Protein AF-A0A3C7VWX4-F1 (afdb_monomer_lite)

pLDDT: mean 79.54, std 9.63, range [36.25, 90.31]

Foldseek 3Di:
DLCCVVPVVDDLVNQQCCCCPVVVDDNVVSVVVSVCSVVPSCPVVVVVVVVVLVVVVQVVVVVVVDDSVVQVVQQVVVPDDDSVCSVVSSVVVVPDDPDD

Radius of gyration: 18.71 Å; chains: 1; bounding box: 40×24×54 Å

Structure (mmCIF, N/CA/C/O backbone):
data_AF-A0A3C7VWX4-F1
#
_entry.id   AF-A0A3C7VWX4-F1
#
loop_
_atom_site.group_PDB
_atom_site.id
_atom_site.type_symbol
_atom_site.label_atom_id
_atom_site.label_alt_id
_atom_site.label_comp_id
_atom_site.label_asym_id
_atom_site.label_entity_id
_atom_site.label_seq_id
_atom_site.pdbx_PDB_ins_code
_atom_site.Cartn_x
_atom_site.Cartn_y
_atom_site.Cartn_z
_atom_site.occupancy
_atom_site.B_iso_or_equiv
_atom_site.auth_seq_id
_atom_site.auth_comp_id
_atom_site.auth_asym_id
_atom_site.auth_atom_id
_atom_site.pdbx_PDB_model_num
ATOM 1 N N . MET A 1 1 ? 6.650 -4.118 -10.693 1.00 69.56 1 MET A N 1
ATOM 2 C CA . MET A 1 1 ? 8.023 -3.991 -11.230 1.00 69.56 1 MET A CA 1
ATOM 3 C C . MET A 1 1 ? 9.102 -4.484 -10.265 1.00 69.56 1 MET A C 1
ATOM 5 O O . MET A 1 1 ? 9.827 -5.369 -10.676 1.00 69.56 1 MET A O 1
ATOM 9 N N . SER A 1 2 ? 9.208 -4.002 -9.012 1.00 71.62 2 SER A N 1
ATOM 10 C CA . SER A 1 2 ? 10.315 -4.419 -8.119 1.00 71.62 2 SER A CA 1
ATOM 11 C C . SER A 1 2 ? 10.319 -5.927 -7.850 1.00 71.62 2 SER A C 1
ATOM 13 O O . SER A 1 2 ? 11.327 -6.586 -8.065 1.00 71.62 2 SER A O 1
ATOM 15 N N . VAL A 1 3 ? 9.155 -6.496 -7.513 1.00 70.94 3 VAL A N 1
ATOM 16 C CA . VAL A 1 3 ? 8.984 -7.956 -7.398 1.00 70.94 3 VAL A CA 1
ATOM 17 C C . VAL A 1 3 ? 9.421 -8.655 -8.690 1.00 70.94 3 VAL A C 1
ATOM 19 O O . VAL A 1 3 ? 10.219 -9.573 -8.636 1.00 70.94 3 VAL A O 1
ATOM 22 N N . GLN A 1 4 ? 9.025 -8.156 -9.865 1.00 79.25 4 GLN A N 1
ATOM 23 C CA . GLN A 1 4 ? 9.329 -8.836 -11.130 1.00 79.25 4 GLN A CA 1
ATOM 24 C C . GLN A 1 4 ? 10.824 -8.815 -11.473 1.00 79.25 4 GLN A C 1
ATOM 26 O O . GLN A 1 4 ? 11.332 -9.795 -12.007 1.00 79.25 4 GLN A O 1
ATOM 31 N N . VAL A 1 5 ? 11.541 -7.742 -11.125 1.00 78.62 5 VAL A N 1
ATOM 32 C CA . VAL A 1 5 ? 13.007 -7.679 -11.263 1.00 78.62 5 VAL A CA 1
ATOM 33 C C . VAL A 1 5 ? 13.680 -8.696 -10.343 1.00 78.62 5 VAL A C 1
ATOM 35 O O . VAL A 1 5 ? 14.580 -9.409 -10.773 1.00 78.62 5 VAL A O 1
ATOM 38 N N . HIS A 1 6 ? 13.212 -8.813 -9.099 1.00 76.06 6 HIS A N 1
ATOM 39 C CA . HIS A 1 6 ? 13.876 -9.622 -8.070 1.00 76.06 6 HIS A CA 1
ATOM 40 C C . HIS A 1 6 ? 13.386 -11.075 -7.974 1.00 76.06 6 HIS A C 1
ATOM 42 O O . HIS A 1 6 ? 14.045 -11.891 -7.338 1.00 76.06 6 HIS A O 1
ATOM 48 N N . THR A 1 7 ? 12.260 -11.430 -8.601 1.00 73.06 7 THR A N 1
ATOM 49 C CA . THR A 1 7 ? 11.674 -12.784 -8.521 1.00 73.06 7 THR A CA 1
ATOM 50 C C . THR A 1 7 ? 11.316 -13.396 -9.873 1.00 73.06 7 THR A C 1
ATOM 52 O O . THR A 1 7 ? 11.110 -14.603 -9.941 1.00 73.06 7 THR A O 1
ATOM 55 N N . ALA A 1 8 ? 11.201 -12.594 -10.936 1.00 78.19 8 ALA A N 1
ATOM 56 C CA . ALA A 1 8 ? 10.771 -13.047 -12.264 1.00 78.19 8 ALA A CA 1
ATOM 57 C C . ALA A 1 8 ? 11.771 -12.697 -13.384 1.00 78.19 8 ALA A C 1
ATOM 59 O O . ALA A 1 8 ? 11.463 -12.890 -14.558 1.00 78.19 8 ALA A O 1
ATOM 60 N N . GLY A 1 9 ? 12.961 -12.195 -13.031 1.00 81.00 9 GLY A N 1
ATOM 61 C CA . GLY A 1 9 ? 14.064 -11.964 -13.965 1.00 81.00 9 GLY A CA 1
ATOM 62 C C . GLY A 1 9 ? 13.881 -10.785 -14.921 1.00 81.00 9 GLY A C 1
ATOM 63 O O . GLY A 1 9 ? 14.561 -10.747 -15.942 1.00 81.00 9 GLY A O 1
ATOM 64 N N . TRP A 1 10 ? 12.984 -9.833 -14.631 1.00 88.06 10 TRP A N 1
ATOM 65 C CA . TRP A 1 10 ? 12.861 -8.630 -15.464 1.00 88.06 10 TRP A CA 1
ATOM 66 C C . TRP A 1 10 ? 14.175 -7.846 -15.516 1.00 88.06 10 TRP A C 1
ATOM 68 O O . TRP A 1 10 ? 14.753 -7.512 -14.478 1.00 88.06 10 TRP A O 1
ATOM 78 N N . GLY A 1 11 ? 14.606 -7.518 -16.733 1.00 84.88 11 GLY A N 1
ATOM 79 C CA . GLY A 1 11 ? 15.756 -6.676 -17.004 1.00 84.88 11 GLY A CA 1
ATOM 80 C C . GLY A 1 11 ? 15.397 -5.193 -17.072 1.00 84.88 11 GLY A C 1
ATOM 81 O O . GLY A 1 11 ? 14.279 -4.754 -16.786 1.00 84.88 11 GLY A O 1
ATOM 82 N N . ARG A 1 12 ? 16.394 -4.387 -17.446 1.00 88.25 12 ARG A N 1
ATOM 83 C CA . ARG A 1 12 ? 16.257 -2.931 -17.564 1.00 88.25 12 ARG A CA 1
ATOM 84 C C . ARG A 1 12 ? 15.186 -2.536 -18.578 1.00 88.25 12 ARG A C 1
ATOM 86 O O . ARG A 1 12 ? 14.413 -1.619 -18.308 1.00 88.25 12 ARG A O 1
ATOM 93 N N . ASP A 1 13 ? 15.155 -3.205 -19.722 1.00 90.31 13 ASP A N 1
ATOM 94 C CA . ASP A 1 13 ? 14.298 -2.822 -20.842 1.00 90.31 13 ASP A CA 1
ATOM 95 C C . ASP A 1 13 ? 12.823 -3.113 -20.537 1.00 90.31 13 ASP A C 1
ATOM 97 O O . ASP A 1 13 ? 11.969 -2.264 -20.796 1.00 90.31 13 ASP A O 1
ATOM 101 N N . GLU A 1 14 ? 12.525 -4.228 -19.863 1.00 88.75 14 GLU A N 1
ATOM 102 C CA . GLU A 1 14 ? 11.183 -4.548 -19.368 1.00 88.75 14 GLU A CA 1
ATOM 103 C C . GLU A 1 14 ? 10.689 -3.513 -18.347 1.00 88.75 14 GLU A C 1
ATOM 105 O O . GLU A 1 14 ? 9.532 -3.088 -18.389 1.00 88.75 14 GLU A O 1
ATOM 110 N N . VAL A 1 15 ? 11.565 -3.050 -17.447 1.00 86.00 15 VAL A N 1
ATOM 111 C CA . VAL A 1 15 ? 11.213 -2.017 -16.458 1.00 86.00 15 VAL A CA 1
ATOM 112 C C . VAL A 1 15 ? 10.976 -0.660 -17.116 1.00 86.00 15 VAL A C 1
ATOM 114 O O . VAL A 1 15 ? 10.039 0.038 -16.730 1.00 86.00 15 VAL A O 1
ATOM 117 N N . LEU A 1 16 ? 11.796 -0.273 -18.097 1.00 87.31 16 LEU A N 1
ATOM 118 C CA . LEU A 1 16 ? 11.631 0.992 -18.815 1.00 87.31 16 LEU A CA 1
ATOM 119 C C . LEU A 1 16 ? 10.351 1.004 -19.655 1.00 87.31 16 LEU A C 1
ATOM 121 O O . LEU A 1 16 ? 9.635 2.008 -19.637 1.00 87.31 16 LEU A O 1
ATOM 125 N N . ALA A 1 17 ? 10.043 -0.102 -20.338 1.00 88.31 17 ALA A N 1
ATOM 126 C CA . ALA A 1 17 ? 8.796 -0.263 -21.077 1.00 88.31 17 ALA A CA 1
ATOM 127 C C . ALA A 1 17 ? 7.590 -0.141 -20.136 1.00 88.31 17 ALA A C 1
ATOM 129 O O . ALA A 1 17 ? 6.735 0.714 -20.345 1.00 88.31 17 ALA A O 1
ATOM 130 N N . PHE A 1 18 ? 7.580 -0.887 -19.026 1.00 86.88 18 PHE A N 1
ATOM 131 C CA . PHE A 1 18 ? 6.507 -0.811 -18.032 1.00 86.88 18 PHE A CA 1
ATOM 132 C C . PHE A 1 18 ? 6.347 0.601 -17.441 1.00 86.88 18 PHE A C 1
ATOM 134 O O . PHE A 1 18 ? 5.237 1.115 -17.322 1.00 86.88 18 PHE A O 1
ATOM 141 N N . ALA A 1 19 ? 7.449 1.262 -17.078 1.00 85.19 19 ALA A N 1
ATOM 142 C CA . ALA A 1 19 ? 7.420 2.604 -16.500 1.00 85.19 19 ALA A CA 1
ATOM 143 C C . ALA A 1 19 ? 6.842 3.655 -17.46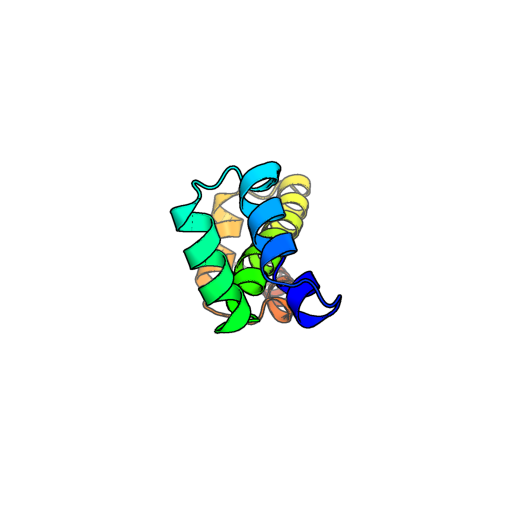0 1.00 85.19 19 ALA A C 1
ATOM 145 O O . ALA A 1 19 ? 6.140 4.564 -17.015 1.00 85.19 19 ALA A O 1
ATOM 146 N N . ARG A 1 20 ? 7.132 3.536 -18.759 1.00 87.62 20 ARG A N 1
ATOM 147 C CA . ARG A 1 20 ? 6.623 4.442 -19.792 1.00 87.62 20 ARG A CA 1
ATOM 148 C C . ARG A 1 20 ? 5.168 4.137 -20.142 1.00 87.62 20 ARG A C 1
ATOM 150 O O . ARG A 1 20 ? 4.359 5.057 -20.173 1.00 87.62 20 ARG A O 1
ATOM 157 N N . ASP A 1 21 ? 4.861 2.871 -20.405 1.00 86.81 21 ASP A N 1
ATOM 158 C CA . ASP A 1 21 ? 3.598 2.467 -21.028 1.00 86.81 21 ASP A CA 1
ATOM 159 C C . ASP A 1 21 ? 2.467 2.343 -19.999 1.00 86.81 21 ASP A C 1
ATOM 161 O O . ASP A 1 21 ? 1.365 2.823 -20.239 1.00 86.81 21 ASP A O 1
ATOM 165 N N . GLU A 1 22 ? 2.762 1.789 -18.820 1.00 85.06 22 GLU A N 1
ATOM 166 C CA . GLU A 1 22 ? 1.783 1.595 -17.739 1.00 85.06 22 GLU A CA 1
ATOM 167 C C . GLU A 1 22 ? 1.901 2.679 -16.659 1.00 85.06 22 GLU A C 1
ATOM 169 O O . GLU A 1 22 ? 0.914 3.122 -16.075 1.00 85.06 22 GLU A O 1
ATOM 174 N N . GLY A 1 23 ? 3.131 3.118 -16.372 1.00 78.88 23 GLY A N 1
ATOM 175 C CA . GLY A 1 23 ? 3.405 4.152 -15.372 1.00 78.88 23 GLY A CA 1
ATOM 176 C C . GLY A 1 23 ? 3.256 5.587 -15.883 1.00 78.88 23 GLY A C 1
ATOM 177 O O . GLY A 1 23 ? 3.256 6.509 -15.066 1.00 78.88 23 GLY A O 1
ATOM 178 N N . LEU A 1 24 ? 3.164 5.782 -17.207 1.00 87.25 24 LEU A N 1
ATOM 179 C CA . LEU A 1 24 ? 3.125 7.089 -17.882 1.00 87.25 24 LEU A CA 1
ATOM 180 C C . LEU A 1 24 ? 4.255 8.040 -17.439 1.00 87.25 24 LEU A C 1
ATOM 182 O O . LEU A 1 24 ? 4.105 9.264 -17.427 1.00 87.25 24 LEU A O 1
ATOM 186 N N . LEU A 1 25 ? 5.406 7.481 -17.054 1.00 84.38 25 LEU A N 1
ATOM 187 C CA . LEU A 1 25 ? 6.562 8.250 -16.610 1.00 84.38 25 LEU A CA 1
ATOM 188 C C . LEU A 1 25 ? 7.330 8.802 -17.811 1.00 84.38 25 LEU A C 1
ATOM 190 O O . LEU A 1 25 ? 7.602 8.094 -18.781 1.00 84.38 25 LEU A O 1
ATOM 194 N N . ALA A 1 26 ? 7.772 10.058 -17.709 1.00 86.00 26 ALA A N 1
ATOM 195 C CA . ALA A 1 26 ? 8.701 10.613 -18.687 1.00 86.00 26 ALA A CA 1
ATOM 196 C C . ALA A 1 26 ? 10.012 9.790 -18.717 1.00 86.00 26 ALA A C 1
ATOM 198 O O . ALA A 1 26 ? 10.438 9.285 -17.670 1.00 86.00 26 ALA A O 1
ATOM 199 N N . PRO A 1 27 ? 10.709 9.695 -19.868 1.00 80.69 27 PRO A N 1
ATOM 200 C CA . PRO A 1 27 ? 11.856 8.795 -20.042 1.00 80.69 27 PRO A CA 1
ATOM 201 C C . PRO A 1 27 ? 12.952 8.935 -18.974 1.00 80.69 27 PRO A C 1
ATOM 203 O O . PRO A 1 27 ? 13.474 7.940 -18.473 1.00 80.69 27 PRO A O 1
ATOM 206 N N . GLN A 1 28 ? 13.259 10.167 -18.558 1.00 83.25 28 GLN A N 1
ATOM 207 C CA . GLN A 1 28 ? 14.253 10.427 -17.514 1.00 83.25 28 GLN A CA 1
ATOM 208 C C . GLN A 1 28 ? 13.842 9.852 -16.147 1.00 83.25 28 GLN A C 1
ATOM 210 O O . GLN A 1 28 ? 14.688 9.373 -15.389 1.00 83.25 28 GLN A O 1
ATOM 215 N N . PHE A 1 29 ? 12.546 9.857 -15.825 1.00 83.44 29 PHE A N 1
ATOM 216 C CA . PHE A 1 29 ? 12.041 9.287 -14.578 1.00 83.44 29 PHE A CA 1
ATOM 217 C C . PHE A 1 29 ? 12.032 7.758 -14.605 1.00 83.44 29 PHE A C 1
ATOM 219 O O . PHE A 1 29 ? 12.316 7.145 -13.578 1.00 83.44 29 PHE A O 1
ATOM 226 N N . ALA A 1 30 ? 11.803 7.141 -15.766 1.00 84.50 30 ALA A N 1
ATOM 227 C CA . ALA A 1 30 ? 11.912 5.692 -15.932 1.00 84.50 30 ALA A CA 1
ATOM 228 C C . ALA A 1 30 ? 13.350 5.188 -15.680 1.00 84.50 30 ALA A C 1
ATOM 230 O O . ALA A 1 30 ? 13.552 4.177 -15.007 1.00 84.50 30 ALA A O 1
ATOM 231 N N . ILE A 1 31 ? 14.367 5.933 -16.130 1.00 85.38 31 ILE A N 1
ATOM 232 C CA . ILE A 1 31 ? 15.781 5.610 -15.867 1.00 85.38 31 ILE A CA 1
ATOM 233 C C . ILE A 1 31 ? 16.105 5.706 -14.369 1.00 85.38 31 ILE A C 1
ATOM 235 O O . ILE A 1 31 ? 16.742 4.811 -13.810 1.00 85.38 31 ILE A O 1
ATOM 239 N N . ASN A 1 32 ? 15.636 6.763 -13.701 1.00 84.69 32 ASN A N 1
ATOM 240 C CA . ASN A 1 32 ? 15.828 6.927 -12.258 1.00 84.69 32 ASN A CA 1
ATOM 241 C C . ASN A 1 32 ? 15.111 5.822 -11.463 1.00 84.69 32 ASN A C 1
ATOM 243 O O . ASN A 1 32 ? 15.626 5.337 -10.456 1.00 84.69 32 ASN A O 1
ATOM 247 N N . LEU A 1 33 ? 13.933 5.402 -11.923 1.00 81.25 33 LEU A N 1
ATOM 248 C CA . LEU A 1 33 ? 13.168 4.304 -11.343 1.00 81.25 33 LEU A CA 1
ATOM 249 C C . LEU A 1 33 ? 13.917 2.969 -11.454 1.00 81.25 33 LEU A C 1
ATOM 251 O O . LEU A 1 33 ? 14.005 2.259 -10.455 1.00 81.25 33 LEU A O 1
ATOM 255 N N . TRP A 1 34 ? 14.530 2.666 -12.604 1.00 85.69 34 TRP A N 1
ATOM 256 C CA . TRP A 1 34 ? 15.400 1.493 -12.757 1.00 85.69 34 TRP A CA 1
ATOM 257 C C . TRP A 1 34 ? 16.539 1.485 -11.729 1.00 85.69 34 TRP A C 1
ATOM 259 O O . TRP A 1 34 ? 16.715 0.504 -11.008 1.00 85.69 34 TRP A O 1
ATOM 269 N N . GLN A 1 35 ? 17.258 2.604 -11.592 1.00 84.19 35 GLN A N 1
ATOM 270 C CA . GLN A 1 35 ? 18.336 2.732 -10.604 1.00 84.19 35 GLN A CA 1
ATOM 271 C C . GLN A 1 35 ? 17.838 2.488 -9.173 1.00 84.19 35 GLN A C 1
ATOM 273 O O . GLN A 1 35 ? 18.515 1.836 -8.383 1.00 84.19 35 GLN A O 1
ATOM 278 N N . ARG A 1 36 ? 16.635 2.960 -8.829 1.00 81.50 36 ARG A N 1
ATOM 279 C CA . ARG A 1 36 ? 16.042 2.712 -7.506 1.00 81.50 36 ARG A CA 1
ATOM 280 C C . ARG A 1 36 ? 15.646 1.253 -7.298 1.00 81.50 36 ARG A C 1
ATOM 282 O O . ARG A 1 36 ? 15.864 0.735 -6.213 1.00 81.50 36 ARG A O 1
ATOM 289 N N . VAL A 1 37 ? 15.085 0.592 -8.309 1.00 80.25 37 VAL A N 1
ATOM 290 C CA . VAL A 1 37 ? 14.661 -0.815 -8.211 1.00 80.25 37 VAL A CA 1
ATOM 291 C C . VAL A 1 37 ? 15.857 -1.750 -8.012 1.00 80.25 37 VAL A C 1
ATOM 293 O O . VAL A 1 37 ? 15.775 -2.667 -7.196 1.00 80.25 37 VAL A O 1
ATOM 296 N N . VAL A 1 38 ? 16.968 -1.514 -8.716 1.00 80.62 38 VAL A N 1
ATOM 297 C CA . VAL A 1 38 ? 18.183 -2.338 -8.590 1.00 80.62 38 VAL A CA 1
ATOM 298 C C . VAL A 1 38 ? 18.887 -2.101 -7.255 1.00 80.62 38 VAL A C 1
ATOM 300 O O . VAL A 1 38 ? 19.292 -3.058 -6.602 1.00 80.62 38 VAL A O 1
ATOM 303 N N . ASN A 1 39 ? 19.009 -0.840 -6.828 1.00 80.00 39 ASN A N 1
ATOM 304 C CA . ASN A 1 39 ? 19.787 -0.486 -5.638 1.00 80.00 39 ASN A CA 1
ATOM 305 C C . ASN A 1 39 ? 18.991 -0.590 -4.322 1.00 80.00 39 ASN A C 1
ATOM 307 O O . ASN A 1 39 ? 19.595 -0.723 -3.261 1.00 80.00 39 ASN A O 1
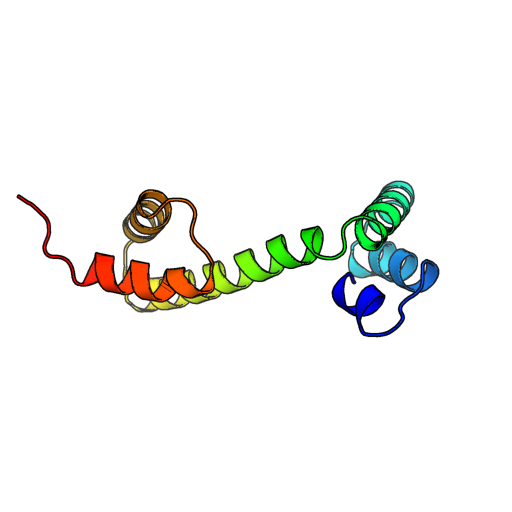ATOM 311 N N . SER A 1 40 ? 17.654 -0.553 -4.379 1.00 71.81 40 SER A N 1
ATOM 312 C CA . SER A 1 40 ? 16.765 -0.597 -3.207 1.00 71.81 40 SER A CA 1
ATOM 313 C C . SER A 1 40 ? 15.550 -1.517 -3.445 1.00 71.81 40 SER A C 1
ATOM 315 O O . SER A 1 40 ? 14.422 -1.027 -3.572 1.00 71.81 40 SER A O 1
ATOM 317 N N . PRO A 1 41 ? 15.745 -2.852 -3.465 1.00 60.97 41 PRO A N 1
ATOM 318 C CA . PRO A 1 41 ? 14.738 -3.841 -3.881 1.00 60.97 41 PRO A CA 1
ATOM 319 C C . PRO A 1 41 ? 13.393 -3.754 -3.145 1.00 60.97 41 PRO A C 1
ATOM 321 O O . PRO A 1 41 ? 12.332 -3.955 -3.739 1.00 60.97 41 PRO A O 1
ATOM 324 N N . LEU A 1 42 ? 13.432 -3.439 -1.849 1.00 62.47 42 LEU A N 1
ATOM 325 C CA . LEU A 1 42 ? 12.267 -3.494 -0.960 1.00 62.47 42 LEU A CA 1
ATOM 326 C C . LEU A 1 42 ? 11.5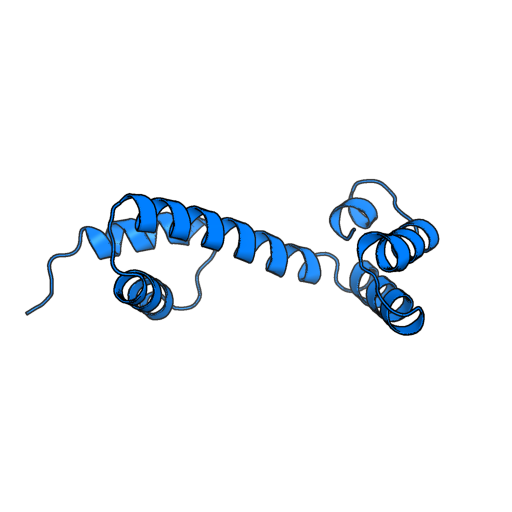36 -2.149 -0.834 1.00 62.47 42 LEU A C 1
ATOM 328 O O . LEU A 1 42 ? 10.343 -2.106 -0.546 1.00 62.47 42 LEU A O 1
ATOM 332 N N . GLN A 1 43 ? 12.209 -1.038 -1.145 1.00 62.44 43 GLN A N 1
ATOM 333 C CA . GLN A 1 43 ? 11.683 0.296 -0.850 1.00 62.44 43 GLN A CA 1
ATOM 334 C C . GLN A 1 43 ? 10.391 0.607 -1.622 1.00 62.44 43 GLN A C 1
ATOM 336 O O . GLN A 1 43 ? 9.511 1.291 -1.113 1.00 62.44 43 GLN A O 1
ATOM 341 N N . ILE A 1 44 ? 10.262 0.128 -2.862 1.00 59.12 44 ILE A N 1
ATOM 342 C CA . ILE A 1 44 ? 9.085 0.406 -3.703 1.00 59.12 44 ILE A CA 1
ATOM 343 C C . ILE A 1 44 ? 7.904 -0.502 -3.327 1.00 59.12 44 ILE A C 1
ATOM 345 O O . ILE A 1 44 ? 6.749 -0.084 -3.424 1.00 59.12 44 ILE A O 1
ATOM 349 N N . THR A 1 45 ? 8.168 -1.728 -2.873 1.00 60.47 45 THR A N 1
ATOM 350 C CA . THR A 1 45 ? 7.120 -2.664 -2.441 1.00 60.47 45 THR A CA 1
ATOM 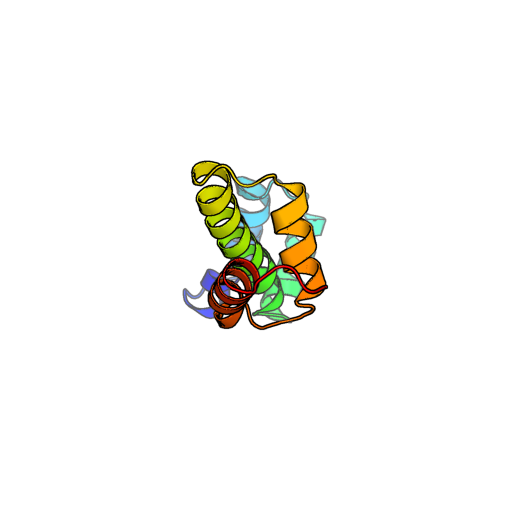351 C C . THR A 1 45 ? 6.508 -2.275 -1.104 1.00 60.47 45 THR A C 1
ATOM 353 O O . THR A 1 45 ? 5.309 -2.487 -0.925 1.00 60.47 45 THR A O 1
ATOM 356 N N . ASP A 1 46 ? 7.274 -1.648 -0.209 1.00 62.47 46 ASP A N 1
ATOM 357 C CA . ASP A 1 46 ? 6.791 -1.245 1.117 1.00 62.47 46 ASP A CA 1
ATOM 358 C C . ASP A 1 46 ? 5.646 -0.225 1.030 1.00 62.47 46 ASP A C 1
ATOM 360 O O . ASP A 1 46 ? 4.629 -0.374 1.709 1.00 62.47 46 ASP A O 1
ATOM 364 N N . TYR A 1 47 ? 5.747 0.755 0.120 1.00 64.62 47 TYR A N 1
ATOM 365 C CA . TYR A 1 47 ? 4.690 1.754 -0.098 1.00 64.62 47 TYR A CA 1
ATOM 366 C C . TYR A 1 47 ? 3.373 1.119 -0.548 1.00 64.62 47 TYR A C 1
ATOM 368 O O . TYR A 1 47 ? 2.317 1.401 0.019 1.00 64.62 47 TYR A O 1
ATOM 376 N N . MET A 1 48 ? 3.428 0.254 -1.566 1.00 72.31 48 MET A N 1
ATOM 377 C CA . MET A 1 48 ? 2.224 -0.381 -2.103 1.00 72.31 48 MET A CA 1
ATOM 378 C C . MET A 1 48 ? 1.621 -1.367 -1.101 1.00 72.31 48 MET A C 1
ATOM 380 O O . MET A 1 48 ? 0.405 -1.406 -0.922 1.00 72.31 48 MET A O 1
ATOM 384 N N . THR A 1 49 ? 2.465 -2.135 -0.412 1.00 77.25 49 THR A N 1
ATOM 385 C CA . THR A 1 49 ? 2.018 -3.116 0.584 1.00 77.25 49 THR A CA 1
ATOM 386 C C . THR A 1 49 ? 1.341 -2.422 1.762 1.00 77.25 49 THR A C 1
ATOM 388 O O . THR A 1 49 ? 0.237 -2.811 2.144 1.00 77.25 49 THR A O 1
ATOM 391 N N . GLY A 1 50 ? 1.938 -1.342 2.277 1.00 79.75 50 GLY A N 1
ATOM 392 C CA . GLY A 1 50 ? 1.315 -0.501 3.297 1.00 79.75 50 GLY A CA 1
ATOM 393 C C . GLY A 1 50 ? -0.032 0.050 2.840 1.00 79.75 50 GLY A C 1
ATOM 394 O O . GLY A 1 50 ? -1.037 -0.146 3.522 1.00 79.75 50 GLY A O 1
ATOM 395 N N . TYR A 1 51 ? -0.082 0.665 1.656 1.00 79.38 51 TYR A N 1
ATOM 396 C CA . TYR A 1 51 ? -1.317 1.215 1.095 1.00 79.38 51 TYR A CA 1
ATOM 397 C C . TYR A 1 51 ? -2.444 0.177 0.991 1.00 79.38 51 TYR A C 1
ATOM 399 O O . TYR A 1 51 ? -3.566 0.451 1.416 1.00 79.38 51 TYR A O 1
ATOM 407 N N . LEU A 1 52 ? -2.164 -1.020 0.465 1.00 84.50 52 LEU A N 1
ATOM 408 C CA . LEU A 1 52 ? -3.170 -2.076 0.317 1.00 84.50 52 LEU A CA 1
ATOM 409 C C . LEU A 1 52 ? -3.725 -2.549 1.666 1.00 84.50 52 LEU A C 1
ATOM 411 O O . LEU A 1 52 ? -4.933 -2.763 1.787 1.00 84.50 52 LEU A O 1
ATOM 415 N N . VAL A 1 53 ? -2.867 -2.682 2.682 1.00 85.56 53 VAL A N 1
ATOM 416 C CA . VAL A 1 53 ? -3.288 -3.053 4.041 1.00 85.56 53 VAL A CA 1
ATOM 417 C C . VAL A 1 53 ? -4.178 -1.965 4.642 1.00 85.56 53 VAL A C 1
ATOM 419 O O . VAL A 1 53 ? -5.285 -2.270 5.087 1.00 85.56 53 VAL A O 1
ATOM 422 N N . PHE A 1 54 ? -3.759 -0.697 4.589 1.00 86.50 54 PHE A N 1
ATOM 423 C CA . PHE A 1 54 ? -4.560 0.416 5.106 1.00 86.50 54 PHE A CA 1
ATOM 424 C C . PHE A 1 54 ? -5.896 0.563 4.375 1.00 86.50 54 PHE A C 1
ATOM 426 O O . PHE A 1 54 ? -6.923 0.741 5.023 1.00 86.50 54 PHE A O 1
ATOM 433 N N . LYS A 1 55 ? -5.911 0.427 3.044 1.00 84.81 55 LYS A N 1
ATOM 434 C CA . LYS A 1 55 ? -7.139 0.478 2.243 1.00 84.81 55 LYS A CA 1
ATOM 435 C C . LYS A 1 55 ? -8.132 -0.609 2.661 1.00 84.81 55 LYS A C 1
ATOM 437 O O . LYS A 1 55 ? -9.313 -0.312 2.819 1.00 84.81 55 LYS A O 1
ATOM 442 N N . ARG A 1 56 ? -7.660 -1.847 2.859 1.00 89.38 56 ARG A N 1
ATOM 443 C CA . ARG A 1 56 ? -8.496 -2.975 3.303 1.00 89.38 56 ARG A CA 1
ATOM 444 C C . ARG A 1 56 ? -9.093 -2.720 4.688 1.00 89.38 56 ARG A C 1
ATOM 446 O O . ARG A 1 56 ? -10.295 -2.877 4.866 1.00 89.38 56 ARG A O 1
ATOM 453 N N . LEU A 1 57 ? -8.261 -2.316 5.648 1.00 86.12 57 LEU A N 1
ATOM 454 C CA . LEU A 1 57 ? -8.689 -2.071 7.029 1.00 86.12 57 LEU A CA 1
ATOM 455 C C . LEU A 1 57 ? -9.655 -0.884 7.131 1.00 86.12 57 LEU A C 1
ATOM 457 O O . LEU A 1 57 ? -10.627 -0.947 7.880 1.00 86.12 57 LEU A O 1
ATOM 461 N N . TYR A 1 58 ? -9.416 0.176 6.355 1.00 85.25 58 TYR A N 1
ATOM 462 C CA . TYR A 1 58 ? -10.307 1.330 6.298 1.00 85.25 58 TYR A CA 1
ATOM 463 C C . TYR A 1 58 ? -11.674 0.968 5.709 1.00 85.25 58 TYR A C 1
ATOM 465 O O . TYR A 1 58 ? -12.692 1.350 6.276 1.00 85.25 58 TYR A O 1
ATOM 473 N N . ALA A 1 59 ? -11.712 0.202 4.611 1.00 85.44 59 ALA A N 1
ATOM 474 C CA . ALA A 1 59 ? -12.967 -0.254 4.012 1.00 85.44 59 ALA A CA 1
ATOM 475 C C . ALA A 1 59 ? -13.797 -1.088 5.004 1.00 85.44 59 ALA A C 1
ATOM 477 O O . ALA A 1 59 ? -14.964 -0.785 5.224 1.00 85.44 59 ALA A O 1
ATOM 478 N N . ALA A 1 60 ? -13.166 -2.050 5.688 1.00 83.38 60 ALA A N 1
ATOM 479 C CA . ALA A 1 60 ? -13.835 -2.876 6.695 1.00 83.38 60 ALA A CA 1
ATOM 480 C C . ALA A 1 60 ? -14.427 -2.052 7.856 1.00 83.38 60 ALA A C 1
ATOM 482 O O . ALA A 1 60 ? -15.497 -2.377 8.363 1.00 83.38 60 ALA A O 1
ATOM 483 N N . GLN A 1 61 ? -13.754 -0.973 8.270 1.00 80.56 61 GLN A N 1
ATOM 484 C CA . GLN A 1 61 ? -14.253 -0.089 9.328 1.00 80.56 61 GLN A CA 1
ATOM 485 C C . GLN A 1 61 ? -15.326 0.894 8.862 1.00 80.56 61 GLN A C 1
ATOM 487 O O . GLN A 1 61 ? -16.257 1.195 9.608 1.00 80.56 61 GLN A O 1
ATOM 492 N N . HIS A 1 62 ? -15.229 1.373 7.624 1.00 76.75 62 HIS A N 1
ATOM 493 C CA . HIS A 1 62 ? -16.283 2.171 7.014 1.00 76.75 62 HIS A CA 1
ATOM 494 C C . HIS A 1 62 ? -17.585 1.364 6.900 1.00 76.75 62 HIS A C 1
ATOM 496 O O . HIS A 1 62 ? -18.648 1.863 7.264 1.00 76.75 62 HIS A O 1
ATOM 502 N N . ASP A 1 63 ? -17.498 0.099 6.480 1.00 77.56 63 ASP A N 1
ATOM 503 C CA . ASP A 1 63 ? -18.650 -0.807 6.396 1.00 77.56 63 ASP A CA 1
ATOM 504 C C . ASP A 1 63 ? -19.257 -1.113 7.778 1.00 77.56 63 ASP A C 1
ATOM 506 O O . ASP A 1 63 ? -20.463 -1.323 7.897 1.00 77.56 63 ASP A O 1
ATOM 510 N N . ALA A 1 64 ? -18.446 -1.065 8.841 1.00 78.06 64 ALA A N 1
ATOM 511 C CA . ALA A 1 64 ? -18.893 -1.183 10.230 1.00 78.06 64 ALA A CA 1
ATOM 512 C C . ALA A 1 64 ? -19.505 0.116 10.807 1.00 78.06 64 ALA A C 1
ATOM 514 O O . ALA A 1 64 ? -19.946 0.128 11.957 1.00 78.06 64 ALA A O 1
ATOM 515 N N . GLY A 1 65 ? -19.546 1.210 10.036 1.00 74.81 65 GLY A N 1
ATOM 516 C CA . GLY A 1 65 ? -20.145 2.486 10.440 1.00 74.81 65 GLY A CA 1
ATOM 517 C C . GLY A 1 65 ? -19.259 3.367 11.329 1.00 74.81 65 GLY A C 1
ATOM 518 O O . GLY A 1 65 ? -19.755 4.321 11.934 1.00 74.81 65 GLY A O 1
ATOM 519 N N . ALA A 1 66 ? -17.957 3.082 11.429 1.00 72.94 66 ALA A N 1
ATOM 520 C CA . ALA A 1 66 ? -17.044 3.899 12.221 1.00 72.94 66 ALA A CA 1
ATOM 521 C C . ALA A 1 66 ? -16.773 5.261 11.559 1.00 72.94 66 ALA A C 1
ATOM 523 O O . ALA A 1 66 ? -16.539 5.366 10.354 1.00 72.94 66 ALA A O 1
ATOM 524 N N . ALA A 1 67 ? -16.736 6.326 12.367 1.00 80.00 67 ALA A N 1
ATOM 525 C CA . ALA A 1 67 ? -16.371 7.652 11.883 1.00 80.00 67 ALA A CA 1
ATOM 526 C C . ALA A 1 67 ? -14.900 7.665 11.405 1.00 80.00 67 ALA A C 1
ATOM 528 O O . ALA A 1 67 ? -14.011 7.338 12.200 1.00 80.00 67 ALA A O 1
ATOM 529 N N . PRO A 1 68 ? -14.600 8.122 10.170 1.00 81.69 68 PRO A N 1
ATOM 530 C CA . PRO A 1 68 ? -13.247 8.088 9.599 1.00 81.69 68 PRO A CA 1
ATOM 531 C C . PRO A 1 68 ? -12.167 8.694 10.500 1.00 81.69 68 PRO A C 1
ATOM 533 O O . PRO A 1 68 ? -11.070 8.156 10.625 1.00 81.69 68 PRO A O 1
ATOM 536 N N . ARG A 1 69 ? -12.497 9.797 11.182 1.00 84.19 69 ARG A N 1
ATOM 537 C CA . ARG A 1 69 ? -11.583 10.492 12.094 1.00 84.19 69 ARG A CA 1
ATOM 538 C C . ARG A 1 69 ? -11.163 9.627 13.283 1.00 84.19 69 ARG A C 1
ATOM 540 O O . ARG A 1 69 ? -9.982 9.575 13.600 1.00 84.19 69 ARG A O 1
ATOM 547 N N . ALA A 1 70 ? -12.105 8.926 13.912 1.00 81.00 70 ALA A N 1
ATOM 548 C CA . ALA A 1 70 ? -11.817 8.095 15.080 1.00 81.00 70 ALA A CA 1
ATOM 549 C C . ALA A 1 70 ? -10.877 6.930 1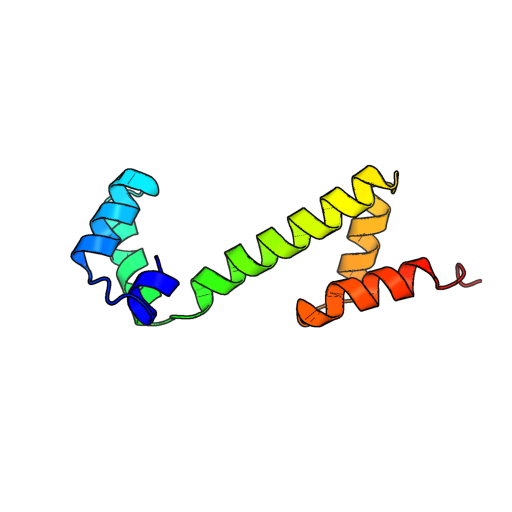4.731 1.00 81.00 70 ALA A C 1
ATOM 551 O O . ALA A 1 70 ? -9.998 6.570 15.519 1.00 81.00 70 ALA A O 1
ATOM 552 N N . TRP A 1 71 ? -11.024 6.381 13.523 1.00 83.56 71 TRP A N 1
ATOM 553 C CA . TRP A 1 71 ? -10.134 5.346 13.012 1.00 83.56 71 TRP A CA 1
ATOM 554 C C . TRP A 1 71 ? -8.725 5.886 12.748 1.00 83.56 71 TRP A C 1
ATOM 556 O O . TRP A 1 71 ? -7.752 5.322 13.247 1.00 83.56 71 TRP A O 1
ATOM 566 N N . VAL A 1 72 ? -8.610 7.018 12.043 1.00 86.62 72 VAL A N 1
ATOM 567 C CA . VAL A 1 72 ? -7.315 7.667 11.770 1.00 86.62 72 VAL A CA 1
ATOM 568 C C . VAL A 1 72 ? -6.593 8.029 13.070 1.00 86.62 72 VAL A C 1
ATOM 570 O O . VAL A 1 72 ? -5.416 7.712 13.22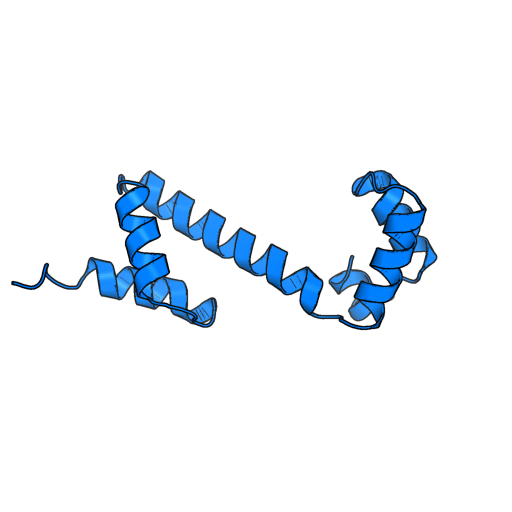0 1.00 86.62 72 VAL A O 1
ATOM 573 N N . ASP A 1 73 ? -7.291 8.624 14.039 1.00 87.88 73 ASP A N 1
ATOM 574 C CA . ASP A 1 73 ? -6.694 9.005 15.324 1.00 87.88 73 ASP A CA 1
ATOM 575 C C . ASP A 1 73 ? -6.169 7.779 16.093 1.00 87.88 73 ASP A C 1
ATOM 577 O O . ASP A 1 73 ? -5.151 7.854 16.781 1.00 87.88 73 ASP A O 1
ATOM 581 N N . THR A 1 74 ? -6.845 6.634 15.973 1.00 84.94 74 THR A N 1
ATOM 582 C CA . THR A 1 74 ? -6.406 5.368 16.578 1.00 84.94 74 THR A CA 1
ATOM 583 C C . THR A 1 74 ? -5.148 4.824 15.907 1.00 84.94 74 THR A C 1
ATOM 585 O O . THR A 1 74 ? -4.196 4.482 16.606 1.00 84.94 74 THR A O 1
ATOM 588 N N . VAL A 1 75 ? -5.108 4.809 14.569 1.00 86.56 75 VAL A N 1
ATOM 589 C CA . VAL A 1 75 ? -3.915 4.416 13.800 1.00 86.56 75 VAL A CA 1
ATOM 590 C C . VAL A 1 75 ? -2.714 5.279 14.191 1.00 86.56 75 VAL A C 1
ATOM 592 O O . VAL A 1 75 ? -1.641 4.753 14.469 1.00 86.56 75 VAL A O 1
ATOM 595 N N . LEU A 1 76 ? -2.891 6.601 14.250 1.00 88.50 76 LEU A N 1
ATOM 596 C CA . LEU A 1 76 ? -1.801 7.529 14.555 1.00 88.50 76 LEU A CA 1
ATOM 597 C C . LEU A 1 76 ? -1.320 7.417 16.008 1.00 88.50 76 LEU A C 1
ATOM 599 O O . LEU A 1 76 ? -0.119 7.510 16.257 1.00 88.50 76 LEU A O 1
ATOM 603 N N . ARG A 1 77 ? -2.224 7.174 16.968 1.00 88.38 77 ARG A N 1
ATOM 604 C CA . ARG A 1 77 ? -1.855 6.944 18.378 1.00 88.38 77 ARG A CA 1
ATOM 605 C C . ARG A 1 77 ? -1.058 5.663 18.599 1.00 88.38 77 ARG A C 1
ATOM 607 O O . ARG A 1 77 ? -0.270 5.620 19.538 1.00 88.38 77 ARG A O 1
ATOM 614 N N . ALA A 1 78 ? -1.248 4.642 17.765 1.00 84.94 78 ALA A N 1
ATOM 615 C CA . ALA A 1 78 ? -0.490 3.397 17.860 1.00 84.94 78 ALA A CA 1
ATOM 616 C C . ALA A 1 78 ? 1.003 3.576 17.503 1.00 84.94 78 ALA A C 1
ATOM 618 O O . ALA A 1 78 ? 1.824 2.732 17.858 1.00 84.94 78 ALA A O 1
ATOM 619 N N . GLY A 1 79 ? 1.373 4.691 16.857 1.00 83.56 79 GLY A N 1
ATOM 620 C CA . GLY A 1 79 ? 2.752 4.991 16.477 1.00 83.56 79 GLY A CA 1
ATOM 621 C C . GLY A 1 79 ? 3.240 4.149 15.289 1.00 83.56 79 GLY A C 1
ATOM 622 O O . GLY A 1 79 ? 2.432 3.612 14.534 1.00 83.56 79 GLY A O 1
ATOM 623 N N . PRO A 1 80 ? 4.560 4.059 15.052 1.00 85.44 80 PRO A N 1
ATOM 624 C CA . PRO A 1 80 ? 5.109 3.177 14.029 1.00 85.44 80 PRO A CA 1
ATOM 625 C C . PRO A 1 80 ? 5.105 1.722 14.517 1.00 85.44 80 PRO A C 1
ATOM 627 O O . PRO A 1 80 ? 5.784 1.384 15.485 1.00 85.44 80 PRO A O 1
ATOM 630 N N . LEU A 1 81 ? 4.387 0.847 13.812 1.00 86.25 81 LEU A N 1
ATOM 631 C CA . LEU A 1 81 ? 4.378 -0.594 14.072 1.00 86.25 81 LEU A CA 1
ATOM 632 C C . LEU A 1 81 ? 4.458 -1.414 12.774 1.00 86.25 81 LEU A C 1
ATOM 634 O O . LEU A 1 81 ? 4.054 -0.931 11.711 1.00 86.25 81 LEU A O 1
ATOM 638 N N . PRO A 1 82 ? 4.944 -2.669 12.836 1.00 84.19 82 PRO A N 1
ATOM 639 C CA . PRO A 1 82 ? 4.844 -3.605 11.722 1.00 84.19 82 PRO A CA 1
ATOM 640 C C . PRO A 1 82 ? 3.390 -3.777 11.262 1.00 84.19 82 PRO A C 1
ATOM 642 O O . PRO A 1 82 ? 2.502 -3.986 12.087 1.00 84.19 82 PRO A O 1
ATOM 645 N N . LEU A 1 83 ? 3.146 -3.778 9.945 1.00 82.50 83 LEU A N 1
ATOM 646 C CA . LEU A 1 83 ? 1.794 -3.931 9.374 1.00 82.50 83 LEU A CA 1
ATOM 647 C C . LEU A 1 83 ? 1.071 -5.195 9.862 1.00 82.50 83 LEU A C 1
ATOM 649 O O . LEU A 1 83 ? -0.148 -5.185 10.001 1.00 82.50 83 LEU A O 1
ATOM 653 N N . ALA A 1 84 ? 1.818 -6.263 10.158 1.00 83.44 84 ALA A N 1
ATOM 654 C CA . ALA A 1 84 ? 1.278 -7.511 10.696 1.00 83.44 84 ALA A CA 1
ATOM 655 C C . ALA A 1 84 ? 0.620 -7.354 12.082 1.00 83.44 84 ALA A C 1
ATOM 657 O O . ALA A 1 84 ? -0.205 -8.179 12.455 1.00 83.44 84 ALA A O 1
ATOM 658 N N . LEU A 1 85 ? 0.973 -6.310 12.840 1.00 86.25 85 LEU A N 1
ATOM 659 C CA . LEU A 1 85 ? 0.419 -6.038 14.170 1.00 86.25 85 LEU A CA 1
ATOM 660 C C . LEU A 1 85 ? -0.730 -5.023 14.140 1.00 86.25 85 LEU A C 1
ATOM 662 O O . LEU A 1 85 ? -1.445 -4.880 15.128 1.00 86.25 85 LEU A O 1
ATOM 666 N N . LEU A 1 86 ? -0.937 -4.335 13.012 1.00 84.12 86 LEU A N 1
ATOM 667 C CA . LEU A 1 86 ? -1.878 -3.219 12.915 1.00 84.12 86 LEU A CA 1
ATOM 668 C C . LEU A 1 86 ? -3.323 -3.625 13.182 1.00 84.12 86 LEU A C 1
ATOM 670 O O . LEU A 1 86 ? -4.042 -2.915 13.876 1.00 84.12 86 LEU A O 1
ATOM 674 N N . GLU A 1 87 ? -3.743 -4.775 12.671 1.00 84.62 87 GLU A N 1
ATOM 675 C CA . GLU A 1 87 ? -5.107 -5.265 12.859 1.00 84.62 87 GLU A CA 1
ATOM 676 C C . GLU A 1 87 ? -5.394 -5.602 14.329 1.00 84.62 87 GLU A C 1
ATOM 678 O O . GLU A 1 87 ? -6.408 -5.171 14.880 1.00 84.62 87 GLU A O 1
ATOM 683 N N . SER A 1 88 ? -4.452 -6.275 14.995 1.00 85.56 88 SER A N 1
ATOM 684 C CA . SER A 1 88 ? -4.535 -6.595 16.423 1.00 85.56 88 SER A CA 1
ATOM 685 C C . SER A 1 88 ? -4.551 -5.341 17.300 1.00 85.56 88 SER A C 1
ATOM 687 O O . SER A 1 88 ? -5.334 -5.265 18.246 1.00 85.56 88 SER A O 1
ATOM 689 N N . GLU A 1 89 ? -3.732 -4.334 16.979 1.00 85.69 89 GLU A N 1
ATOM 690 C CA . GLU A 1 89 ? -3.712 -3.066 17.718 1.00 85.69 89 GLU A CA 1
ATOM 691 C C . GLU A 1 89 ? -5.011 -2.270 17.546 1.00 85.69 89 GLU A C 1
ATOM 693 O O . GLU A 1 89 ? -5.543 -1.738 18.523 1.00 85.69 89 GLU A O 1
ATOM 698 N N . LEU A 1 90 ? -5.572 -2.236 16.334 1.00 82.69 90 LEU A N 1
ATOM 699 C CA . LEU A 1 90 ? -6.868 -1.606 16.078 1.00 82.69 90 LEU A CA 1
ATOM 700 C C . LEU A 1 90 ? -8.004 -2.314 16.830 1.00 82.69 90 LEU A C 1
ATOM 702 O O . LEU A 1 90 ? -8.848 -1.646 17.427 1.00 82.69 90 LEU A O 1
ATOM 706 N N . ALA A 1 91 ? -8.005 -3.650 16.853 1.00 83.75 91 ALA A N 1
ATOM 707 C CA . ALA A 1 91 ? -8.980 -4.431 17.612 1.00 83.75 91 ALA A CA 1
ATOM 708 C C . ALA A 1 91 ? -8.863 -4.177 19.125 1.00 83.75 91 ALA A C 1
ATOM 710 O O . ALA A 1 91 ? -9.870 -3.960 19.802 1.00 83.75 91 ALA A O 1
ATOM 711 N N . ARG A 1 92 ? -7.633 -4.129 19.653 1.00 82.62 92 ARG A N 1
ATOM 712 C CA . ARG A 1 92 ? -7.356 -3.819 21.063 1.00 82.62 92 ARG A CA 1
ATOM 713 C C . ARG A 1 92 ? -7.848 -2.425 21.447 1.00 82.62 92 ARG A C 1
ATOM 715 O O . ARG A 1 92 ? -8.462 -2.268 22.497 1.00 82.62 92 ARG A O 1
ATOM 722 N N . ALA A 1 93 ? -7.599 -1.424 20.606 1.00 80.00 93 ALA A N 1
ATOM 723 C CA . ALA A 1 93 ? -8.038 -0.054 20.852 1.00 80.00 93 ALA A CA 1
ATOM 724 C C . ALA A 1 93 ? -9.567 0.095 20.824 1.00 80.00 93 ALA A C 1
ATOM 726 O O . ALA A 1 93 ? -10.109 0.901 21.572 1.00 80.00 93 ALA A O 1
ATOM 727 N N . HIS A 1 94 ? -10.262 -0.696 20.001 1.00 74.38 94 HIS A N 1
ATOM 728 C CA . HIS A 1 94 ? -11.724 -0.718 19.963 1.00 74.38 94 HIS A CA 1
ATOM 729 C C . HIS A 1 94 ? -12.346 -1.416 21.186 1.00 74.38 94 HIS A C 1
ATOM 731 O O . HIS A 1 94 ? -13.415 -1.023 21.641 1.00 74.38 94 HIS A O 1
ATOM 737 N N . ALA A 1 95 ? -11.678 -2.440 21.729 1.00 72.69 95 ALA A N 1
ATOM 738 C CA . ALA A 1 95 ? -12.135 -3.179 22.909 1.00 72.69 95 ALA A CA 1
ATOM 739 C C . ALA A 1 95 ? -11.799 -2.489 24.245 1.00 72.69 95 ALA A C 1
ATOM 741 O O . ALA A 1 95 ? -12.370 -2.840 25.279 1.00 72.69 95 ALA A O 1
ATOM 742 N N . ALA A 1 96 ? -10.860 -1.539 24.252 1.00 65.56 96 ALA A N 1
ATOM 743 C CA . ALA A 1 96 ? -10.502 -0.799 25.452 1.00 65.56 96 ALA A CA 1
ATOM 744 C C . ALA A 1 96 ? -11.646 0.157 25.852 1.00 65.56 96 ALA A C 1
ATOM 746 O O . ALA A 1 96 ? -12.097 0.944 25.015 1.00 65.56 96 ALA A O 1
ATOM 747 N N . PRO A 1 97 ? -12.121 0.133 27.112 1.00 51.44 97 PRO A N 1
ATOM 748 C CA . PRO A 1 97 ? -13.103 1.106 27.572 1.00 51.44 97 PRO A CA 1
ATOM 749 C C . PRO A 1 97 ? -12.514 2.523 27.482 1.00 51.44 97 PRO A C 1
ATOM 751 O O . PRO A 1 97 ? -11.306 2.692 27.681 1.00 51.44 97 PRO A O 1
ATOM 754 N N . PRO A 1 98 ? -13.333 3.553 27.199 1.00 50.84 98 PRO A N 1
ATOM 755 C CA . PRO A 1 98 ? -12.862 4.930 27.230 1.00 50.84 98 PRO A CA 1
ATOM 756 C C . PRO A 1 98 ? -12.335 5.236 28.639 1.00 50.84 98 PRO A C 1
ATOM 758 O O . PRO A 1 98 ? -13.074 5.143 29.617 1.00 50.84 98 PRO A O 1
ATOM 761 N N . GLY A 1 99 ? -11.035 5.524 28.740 1.00 55.69 99 GLY A N 1
ATOM 762 C CA . GLY A 1 99 ? -10.388 5.881 30.002 1.00 55.69 99 GLY A CA 1
ATOM 763 C C . GLY A 1 99 ? -10.979 7.165 30.589 1.00 55.69 99 GLY A C 1
ATOM 764 O O . GLY A 1 99 ? -11.256 8.103 29.840 1.00 55.69 99 GLY A O 1
ATOM 765 N N . HIS A 1 100 ? -11.188 7.149 31.910 1.00 36.25 100 HIS A N 1
ATOM 766 C CA . HIS A 1 100 ? -11.627 8.268 32.753 1.00 36.25 100 HIS A CA 1
ATOM 767 C C . HIS A 1 100 ? -10.666 9.459 32.734 1.00 36.25 100 HIS A C 1
ATOM 769 O O . HIS A 1 100 ? -9.436 9.221 32.695 1.00 36.25 100 HIS A O 1
#

Sequence (100 aa):
MSVQVHTAGWGRDEVLAFARDEGLLAPQFAINLWQRVVNSPLQITDYMTGYLVFKRLYAAQHDAGAAPRAWVDTVLRAGPLPLALLESELARAHAAPPGH

Secondary structure (DSSP, 8-state):
-HHHHHHS---HHHHHHHHHHTT---HHHHHHHHHHHHH-TTHHHHHHHHHHHHHHHHHHHHHTT--HHHHHHHHHHT-S--HHHHHHHHHHHHHSPPP-